Protein AF-A0A511Z929-F1 (afdb_monomer_lite)

Foldseek 3Di:
DPPQPDDDPVRVVVLVVLCVPPVSNLVQLVVQCPDPHPDSNVVSVVVVVVVVVVVVVVVVVVVVVVVVVVVVVVVVD

Secondary structure (DSSP, 8-state):
--------HHHHHHHHHHHTSHHHHHHHHHHHHH-SSTTHHHHHHHHHHHHHHHHHHHHHHHHHHHHHHHHHHHHH-

Structure (mmCIF, N/CA/C/O backbone):
data_AF-A0A511Z929-F1
#
_entry.id   AF-A0A511Z929-F1
#
loop_
_atom_site.group_PDB
_atom_site.id
_atom_site.type_symbol
_atom_site.label_atom_id
_atom_site.label_alt_id
_atom_site.label_comp_id
_atom_site.label_asym_id
_atom_site.label_entity_id
_atom_site.label_seq_id
_atom_site.pdbx_PDB_ins_code
_atom_site.Cartn_x
_atom_site.Cartn_y
_atom_site.Cartn_z
_atom_site.occupancy
_atom_site.B_iso_or_equiv
_atom_site.auth_seq_id
_atom_site.auth_comp_id
_atom_site.auth_asym_id
_atom_site.auth_atom_id
_atom_site.pdbx_PDB_model_num
ATOM 1 N N . MET A 1 1 ? 0.266 5.954 29.203 1.00 50.88 1 MET A N 1
ATOM 2 C CA . MET A 1 1 ? 0.164 4.993 28.082 1.00 50.88 1 MET A CA 1
ATOM 3 C C . MET A 1 1 ? -1.049 5.391 27.261 1.00 50.88 1 MET A C 1
ATOM 5 O O . MET A 1 1 ? -2.086 5.617 27.871 1.00 50.88 1 MET A O 1
ATOM 9 N N . LYS A 1 2 ? -0.936 5.554 25.935 1.00 56.41 2 LYS A N 1
ATOM 10 C CA . LYS A 1 2 ? -2.141 5.636 25.098 1.00 56.41 2 LYS A CA 1
ATOM 11 C C . LYS A 1 2 ? -2.826 4.274 25.197 1.00 56.41 2 LYS A C 1
ATOM 13 O O . LYS A 1 2 ? -2.193 3.261 24.922 1.00 56.41 2 LYS A O 1
ATOM 18 N N . THR A 1 3 ? -4.059 4.229 25.684 1.00 60.31 3 THR A N 1
ATOM 19 C CA . THR A 1 3 ? -4.876 3.015 25.619 1.00 60.31 3 THR A CA 1
ATOM 20 C C . THR A 1 3 ? -5.339 2.867 24.183 1.00 60.31 3 THR A C 1
ATOM 22 O O . THR A 1 3 ? -6.305 3.498 23.764 1.00 60.31 3 THR A O 1
ATOM 25 N N . GLU A 1 4 ? -4.571 2.098 23.423 1.00 65.38 4 GLU A N 1
ATOM 26 C CA . GLU A 1 4 ? -4.893 1.685 22.063 1.00 65.38 4 GLU A CA 1
ATOM 27 C C . GLU A 1 4 ? -6.248 0.970 22.087 1.00 65.38 4 GLU A C 1
ATOM 29 O O . GLU A 1 4 ? -6.437 0.010 22.841 1.00 65.38 4 GLU A O 1
ATOM 34 N N . GLN A 1 5 ? -7.215 1.445 21.301 1.00 73.81 5 GLN A N 1
ATOM 35 C CA . GLN A 1 5 ? -8.507 0.780 21.218 1.00 73.81 5 GLN A CA 1
ATOM 36 C C . GLN A 1 5 ? -8.313 -0.522 20.443 1.00 73.81 5 GLN A C 1
ATOM 38 O O . GLN A 1 5 ? -8.226 -0.528 19.218 1.00 73.81 5 GLN A O 1
ATOM 43 N N . GLN A 1 6 ? -8.226 -1.642 21.157 1.00 83.69 6 GLN A N 1
ATOM 44 C CA . GLN A 1 6 ? -8.050 -2.938 20.520 1.00 83.69 6 GLN A CA 1
ATOM 45 C C . GLN A 1 6 ? -9.270 -3.257 19.646 1.00 83.69 6 GLN A C 1
ATOM 47 O O . GLN A 1 6 ? -10.387 -3.418 20.137 1.00 83.69 6 GLN A O 1
ATOM 52 N N . MET A 1 7 ? -9.050 -3.337 18.334 1.00 90.06 7 MET A N 1
ATOM 53 C CA . MET A 1 7 ? -10.074 -3.759 17.383 1.00 90.06 7 MET A CA 1
ATOM 54 C C . MET A 1 7 ? -10.413 -5.235 17.579 1.00 90.06 7 MET A C 1
ATOM 56 O O . MET A 1 7 ? -9.524 -6.068 17.779 1.00 90.06 7 MET A O 1
ATOM 60 N N . SER A 1 8 ? -11.700 -5.565 17.472 1.00 93.38 8 SER A N 1
ATOM 61 C CA . SER A 1 8 ? -12.149 -6.954 17.494 1.00 93.38 8 SER A CA 1
ATOM 62 C C . SER A 1 8 ? -11.818 -7.660 16.172 1.00 93.38 8 SER A C 1
ATOM 64 O O . SER A 1 8 ? -11.581 -7.021 15.143 1.00 93.38 8 SER A O 1
ATOM 66 N N . LEU A 1 9 ? -11.859 -8.997 16.163 1.00 94.12 9 LEU A N 1
ATOM 67 C CA . LEU A 1 9 ? -11.687 -9.792 14.938 1.00 94.12 9 LEU A CA 1
ATOM 68 C C . LEU A 1 9 ? -12.680 -9.377 13.838 1.00 94.12 9 LEU A C 1
ATOM 70 O O . LEU A 1 9 ? -12.310 -9.283 12.671 1.00 94.12 9 LEU A O 1
ATOM 74 N N . LYS A 1 10 ? -13.932 -9.091 14.213 1.00 94.94 10 LYS A N 1
ATOM 75 C CA . LYS A 1 10 ? -14.978 -8.652 13.280 1.00 94.94 10 LYS A CA 1
ATOM 76 C C . LYS A 1 10 ? -14.590 -7.350 12.575 1.00 94.94 10 LYS A C 1
ATOM 78 O O . LYS A 1 10 ? -14.796 -7.227 11.370 1.00 94.94 10 LYS A O 1
ATOM 83 N N . ASP A 1 11 ? -14.002 -6.406 13.304 1.00 93.81 11 ASP A N 1
ATOM 84 C CA . ASP A 1 11 ? -13.593 -5.119 12.738 1.00 93.81 11 ASP A CA 1
ATOM 85 C C . ASP A 1 11 ? -12.435 -5.288 11.744 1.00 93.81 11 ASP A C 1
ATOM 87 O O . ASP A 1 11 ? -12.404 -4.629 10.701 1.00 93.81 11 ASP A O 1
ATOM 91 N N . TRP A 1 12 ? -11.512 -6.215 12.023 1.00 95.38 12 TRP A N 1
ATOM 92 C CA . TRP A 1 12 ? -10.448 -6.590 11.090 1.00 95.38 12 TRP A CA 1
ATOM 93 C C . TRP A 1 12 ? -10.981 -7.281 9.836 1.00 95.38 12 TRP A C 1
ATOM 95 O O . TRP A 1 12 ? -10.546 -6.945 8.738 1.00 95.38 12 TRP A O 1
ATOM 105 N N . ILE A 1 13 ? -11.959 -8.180 9.971 1.00 96.94 13 ILE A N 1
ATOM 106 C CA . ILE A 1 13 ? -12.600 -8.829 8.819 1.00 96.94 13 ILE A CA 1
ATOM 107 C C . ILE A 1 13 ? -13.229 -7.778 7.897 1.00 96.94 13 ILE A C 1
ATOM 109 O O . ILE A 1 13 ? -12.979 -7.795 6.695 1.00 96.94 13 ILE A O 1
ATOM 113 N N . ILE A 1 14 ? -13.987 -6.825 8.448 1.00 95.62 14 ILE A N 1
ATOM 114 C CA . ILE A 1 14 ? -14.588 -5.738 7.656 1.00 95.62 14 ILE A CA 1
ATOM 115 C C . ILE A 1 14 ? -13.500 -4.890 6.991 1.00 95.62 14 ILE A C 1
ATOM 117 O O . ILE A 1 14 ? -13.613 -4.558 5.814 1.00 95.62 14 ILE A O 1
ATOM 121 N N . THR A 1 15 ? -12.429 -4.576 7.724 1.00 95.00 15 THR A N 1
ATOM 122 C CA . THR A 1 15 ? -11.286 -3.824 7.192 1.00 95.00 15 THR A CA 1
ATOM 123 C C . THR A 1 15 ? -10.695 -4.527 5.969 1.00 95.00 15 THR A C 1
ATOM 125 O O . THR A 1 15 ? -10.567 -3.909 4.919 1.00 95.00 15 THR A O 1
ATOM 128 N N . ILE A 1 16 ? -10.417 -5.829 6.061 1.00 95.50 16 ILE A N 1
ATOM 129 C CA . ILE A 1 16 ? -9.846 -6.618 4.961 1.00 95.50 16 ILE A CA 1
ATOM 130 C C . ILE A 1 16 ? -10.820 -6.726 3.778 1.00 95.50 16 ILE A C 1
ATOM 132 O O . ILE A 1 16 ? -10.396 -6.593 2.633 1.00 95.50 16 ILE A O 1
ATOM 136 N N . ILE A 1 17 ? -12.126 -6.882 4.027 1.00 96.75 17 ILE A N 1
ATOM 137 C CA . ILE A 1 17 ? -13.146 -6.883 2.964 1.00 96.75 17 ILE A CA 1
ATOM 138 C C . ILE A 1 17 ? -13.126 -5.568 2.176 1.00 96.75 17 ILE A C 1
ATOM 140 O O . ILE A 1 17 ? -13.147 -5.585 0.946 1.00 96.75 17 ILE A O 1
ATOM 144 N N . LEU A 1 18 ? -13.043 -4.428 2.868 1.00 96.25 18 LEU A N 1
ATOM 145 C CA . LEU A 1 18 ? -12.957 -3.117 2.221 1.00 96.25 18 LEU A CA 1
ATOM 146 C C . LEU A 1 18 ? -11.663 -2.953 1.416 1.00 96.25 18 LEU A C 1
ATOM 148 O O . LEU A 1 18 ? -11.680 -2.291 0.379 1.00 96.25 18 LEU A O 1
ATOM 152 N N . LEU A 1 19 ? -10.563 -3.578 1.852 1.00 95.56 19 LEU A N 1
ATOM 153 C CA . LEU A 1 19 ? -9.285 -3.543 1.136 1.00 95.56 19 LEU A CA 1
ATOM 154 C C . LEU A 1 19 ? -9.306 -4.299 -0.200 1.00 95.56 19 LEU A C 1
ATOM 156 O O . LEU A 1 19 ? -8.532 -3.954 -1.088 1.00 95.56 19 LEU A O 1
ATOM 160 N N . PHE A 1 20 ? -10.205 -5.270 -0.391 1.00 96.12 20 PHE A N 1
ATOM 161 C CA . PHE A 1 20 ? -10.354 -5.950 -1.685 1.00 96.12 20 PHE A CA 1
ATOM 162 C C . PHE A 1 20 ? -11.011 -5.080 -2.763 1.00 96.12 20 PHE A C 1
ATOM 164 O O . PHE A 1 20 ? -10.893 -5.373 -3.952 1.00 96.12 20 PHE A O 1
ATOM 171 N N . LEU A 1 21 ? -11.702 -4.007 -2.375 1.00 95.81 21 LEU A N 1
ATOM 172 C CA . LEU A 1 21 ? -12.347 -3.091 -3.308 1.00 95.81 21 LEU A CA 1
ATOM 173 C C . LEU A 1 21 ? -11.354 -1.987 -3.712 1.00 95.81 21 LEU A C 1
ATOM 175 O O . LEU A 1 21 ? -10.954 -1.200 -2.861 1.00 95.81 21 LEU A O 1
ATOM 179 N N . PRO A 1 22 ? -10.973 -1.835 -4.990 1.00 86.56 22 PRO A N 1
ATOM 180 C CA . PRO A 1 22 ? -9.839 -0.989 -5.379 1.00 86.56 22 PRO A CA 1
ATOM 181 C C . PRO A 1 22 ? -10.025 0.499 -5.046 1.00 86.56 22 PRO A C 1
ATOM 183 O O . PRO A 1 22 ? -9.122 1.131 -4.513 1.00 86.56 22 PRO A O 1
ATOM 186 N N . ILE A 1 23 ? -11.206 1.066 -5.305 1.00 95.06 23 ILE A N 1
ATOM 187 C CA . ILE A 1 23 ? -11.467 2.488 -5.021 1.00 95.06 23 ILE A CA 1
ATOM 188 C C . ILE A 1 23 ? -11.760 2.698 -3.532 1.00 95.06 23 ILE A C 1
ATOM 190 O O . ILE A 1 23 ? -11.222 3.608 -2.904 1.00 95.06 23 ILE A O 1
ATOM 194 N N . VAL A 1 24 ? -12.604 1.838 -2.955 1.00 96.38 24 VAL A N 1
ATOM 195 C CA . VAL A 1 24 ? -13.021 1.954 -1.551 1.00 96.38 24 VAL A CA 1
ATOM 196 C C . VAL A 1 24 ? -11.829 1.747 -0.618 1.00 96.38 24 VAL A C 1
ATOM 198 O O . VAL A 1 24 ? -11.684 2.503 0.335 1.00 96.38 24 VAL A O 1
ATOM 201 N N . SER A 1 25 ? -10.942 0.795 -0.918 1.00 95.94 25 SER A N 1
ATOM 202 C CA . SER A 1 25 ? -9.712 0.550 -0.159 1.00 95.94 25 SER A CA 1
ATOM 203 C C . SER A 1 25 ? -8.863 1.809 -0.031 1.00 95.94 25 SER A C 1
ATOM 205 O O . SER A 1 25 ? -8.531 2.195 1.086 1.00 95.94 25 SER A O 1
ATOM 207 N N . LEU A 1 26 ? -8.577 2.496 -1.141 1.00 95.31 26 LEU A N 1
ATOM 208 C CA . LEU A 1 26 ? -7.755 3.703 -1.142 1.00 95.31 26 LEU A CA 1
ATOM 209 C C . LEU A 1 26 ? -8.395 4.816 -0.302 1.00 95.31 26 LEU A C 1
ATOM 211 O O . LEU A 1 26 ? -7.733 5.410 0.546 1.00 95.31 26 LEU A O 1
ATOM 215 N N . VAL A 1 27 ? -9.693 5.066 -0.500 1.00 96.88 27 VAL A N 1
ATOM 216 C CA . VAL A 1 27 ? -10.429 6.099 0.244 1.00 96.88 27 VAL A CA 1
ATOM 217 C C . VAL A 1 27 ? -10.444 5.785 1.741 1.00 96.88 27 VAL A C 1
ATOM 219 O O . VAL A 1 27 ? -10.110 6.648 2.552 1.00 96.88 27 VAL A O 1
ATOM 222 N N . MET A 1 28 ? -10.774 4.547 2.118 1.00 97.06 28 MET A N 1
ATOM 223 C CA . MET A 1 28 ? -10.821 4.129 3.521 1.00 97.06 28 MET A CA 1
ATOM 224 C C . MET A 1 28 ? -9.438 4.194 4.177 1.00 97.06 28 MET A C 1
ATOM 226 O O . MET A 1 28 ? -9.329 4.681 5.299 1.00 97.06 28 MET A O 1
ATOM 230 N N . LEU A 1 29 ? -8.379 3.780 3.475 1.00 96.88 29 LEU A N 1
ATOM 231 C CA . LEU A 1 29 ? -6.998 3.886 3.951 1.00 96.88 29 LEU A CA 1
ATOM 232 C C . LEU A 1 29 ? -6.588 5.338 4.204 1.00 96.88 29 LEU A C 1
ATOM 234 O O . LEU A 1 29 ? -5.956 5.614 5.219 1.00 96.88 29 LEU A O 1
ATOM 238 N N . ILE A 1 30 ? -6.958 6.273 3.325 1.00 96.44 30 ILE A N 1
ATOM 239 C CA . ILE A 1 30 ? -6.671 7.701 3.530 1.00 96.44 30 ILE A CA 1
ATOM 240 C C . ILE A 1 30 ? -7.422 8.222 4.757 1.00 96.44 30 ILE A C 1
ATOM 242 O O . ILE A 1 30 ? -6.810 8.846 5.623 1.00 96.44 30 ILE A O 1
ATOM 246 N N . ILE A 1 31 ? -8.723 7.925 4.866 1.00 96.31 31 ILE A N 1
ATOM 247 C CA . ILE A 1 31 ? -9.541 8.326 6.020 1.00 96.31 31 ILE A CA 1
ATOM 248 C C . ILE A 1 31 ? -8.897 7.815 7.313 1.00 96.31 31 ILE A C 1
ATOM 250 O O . ILE A 1 31 ? -8.594 8.603 8.210 1.00 96.31 31 ILE A O 1
ATOM 254 N N . TRP A 1 32 ? -8.599 6.517 7.387 1.00 95.88 32 TRP A N 1
ATOM 255 C CA . TRP A 1 32 ? -7.993 5.903 8.566 1.00 95.88 32 TRP A CA 1
ATOM 256 C C . TRP A 1 32 ? -6.584 6.429 8.852 1.00 95.88 32 TRP A C 1
ATOM 258 O O . TRP A 1 32 ? -6.263 6.665 10.012 1.00 95.88 32 TRP A O 1
ATOM 268 N N . ALA A 1 33 ? -5.760 6.701 7.836 1.00 95.88 33 ALA A N 1
ATOM 269 C CA . ALA A 1 33 ? -4.423 7.279 8.009 1.00 95.88 33 ALA A CA 1
ATOM 270 C C . ALA A 1 33 ? -4.440 8.705 8.594 1.00 95.88 33 ALA A C 1
ATOM 272 O O . ALA A 1 33 ? -3.429 9.157 9.144 1.00 95.88 33 ALA A O 1
ATOM 273 N N . THR A 1 34 ? -5.577 9.401 8.518 1.00 94.69 34 THR A N 1
ATOM 274 C CA . THR A 1 34 ? -5.784 10.722 9.141 1.00 94.69 34 THR A CA 1
ATOM 275 C C . THR A 1 34 ? -6.502 10.672 10.491 1.00 94.69 34 THR A C 1
ATOM 277 O O . THR A 1 34 ? -6.574 11.688 11.181 1.00 94.69 34 THR A O 1
ATOM 280 N N . ASP A 1 35 ? -6.997 9.502 10.896 1.00 89.75 35 ASP A N 1
ATOM 281 C CA . ASP A 1 35 ? -7.682 9.322 12.176 1.00 89.75 35 ASP A CA 1
ATOM 282 C C . ASP A 1 35 ? -6.721 9.516 13.371 1.00 89.75 35 ASP A C 1
ATOM 284 O O . ASP A 1 35 ? -5.507 9.389 13.248 1.00 89.75 35 ASP A O 1
ATOM 288 N N . LYS A 1 36 ? -7.233 9.828 14.560 1.00 86.38 36 LYS A N 1
ATOM 289 C CA . LYS A 1 36 ? -6.430 9.912 15.794 1.00 86.38 36 LYS A CA 1
ATOM 290 C C . LYS A 1 36 ? -6.431 8.606 16.590 1.00 86.38 36 LYS A C 1
ATOM 292 O O . LYS A 1 36 ? -5.725 8.523 17.596 1.00 86.38 36 LYS A O 1
ATOM 297 N N . GLN A 1 37 ? -7.233 7.627 16.168 1.00 85.75 37 GLN A N 1
ATOM 298 C CA . GLN A 1 37 ? -7.404 6.344 16.841 1.00 85.75 37 GLN A CA 1
ATOM 299 C C . GLN A 1 37 ? -6.580 5.241 16.177 1.00 85.75 37 GLN A C 1
ATOM 301 O O . GLN A 1 37 ? -6.759 4.878 15.012 1.00 85.75 37 GLN A O 1
ATOM 306 N N . ASP A 1 38 ? -5.688 4.675 16.971 1.00 89.69 38 ASP A N 1
ATOM 307 C CA . ASP A 1 38 ? -4.995 3.445 16.644 1.00 89.69 38 ASP A CA 1
ATOM 308 C C . ASP A 1 38 ? -5.858 2.221 17.020 1.00 89.69 38 ASP A C 1
ATOM 310 O O . ASP A 1 38 ? -6.733 2.335 17.888 1.00 89.69 38 ASP A O 1
ATOM 314 N N . PRO A 1 39 ? -5.680 1.056 16.354 1.00 92.69 39 PRO A N 1
ATOM 315 C CA . PRO A 1 39 ? -4.563 0.674 15.470 1.00 92.69 39 PRO A CA 1
ATOM 316 C C . PRO A 1 39 ? -4.758 0.967 13.973 1.00 92.69 39 PRO A C 1
ATOM 318 O O . PRO A 1 39 ? -3.824 0.796 13.185 1.00 92.69 39 PRO A O 1
ATOM 321 N N . ARG A 1 40 ? -5.956 1.386 13.543 1.00 91.88 40 ARG A N 1
ATOM 322 C CA . ARG A 1 40 ? -6.274 1.565 12.113 1.00 91.88 40 ARG A CA 1
ATOM 323 C C . ARG A 1 40 ? -5.469 2.687 11.461 1.00 91.88 40 ARG A C 1
ATOM 325 O O . ARG A 1 40 ? -5.137 2.578 10.278 1.00 91.88 40 ARG A O 1
ATOM 332 N N . ASN A 1 41 ? -5.112 3.714 12.230 1.00 94.62 41 ASN A N 1
ATOM 333 C CA . ASN A 1 41 ? -4.263 4.793 11.752 1.00 94.62 41 ASN A CA 1
ATOM 334 C C . ASN A 1 41 ? -2.873 4.299 11.332 1.00 94.62 41 ASN A C 1
ATOM 336 O O . ASN A 1 41 ? -2.495 4.442 10.165 1.00 94.62 41 ASN A O 1
ATOM 340 N N . ASN A 1 42 ? -2.144 3.663 1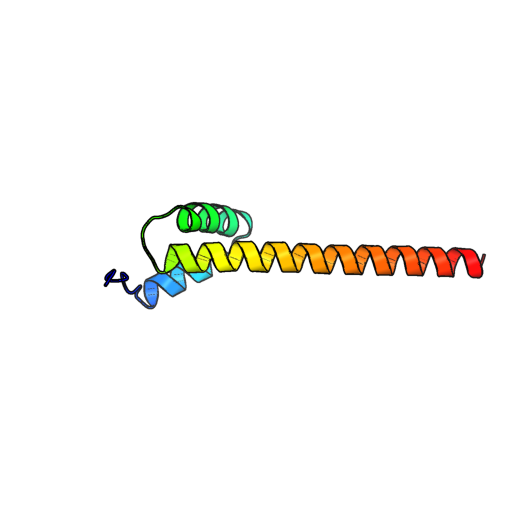2.252 1.00 94.75 42 ASN A N 1
ATOM 341 C CA . ASN A 1 42 ? -0.811 3.138 11.964 1.00 94.75 42 ASN A CA 1
ATOM 342 C C . ASN A 1 42 ? -0.828 2.055 10.876 1.00 94.75 42 ASN A C 1
ATOM 344 O O . ASN A 1 42 ? 0.029 2.078 9.990 1.00 94.75 42 ASN A O 1
ATOM 348 N N . PHE A 1 43 ? -1.827 1.162 10.880 1.00 95.19 43 PHE A N 1
ATOM 349 C CA . PHE A 1 43 ? -2.001 0.170 9.813 1.00 95.19 43 PHE A CA 1
ATOM 350 C C . PHE A 1 43 ? -2.125 0.834 8.436 1.00 95.19 43 PHE A C 1
ATOM 352 O O . PHE A 1 43 ? -1.425 0.459 7.496 1.00 95.19 43 PHE A O 1
ATOM 359 N N . SER A 1 44 ? -2.978 1.852 8.322 1.00 96.69 44 SER A N 1
ATOM 360 C CA . SER A 1 44 ? -3.261 2.483 7.033 1.00 96.69 44 SER A CA 1
ATOM 361 C C . SER A 1 44 ? -2.071 3.284 6.513 1.00 96.69 44 SER A C 1
ATOM 363 O O . SER A 1 44 ? -1.759 3.219 5.326 1.00 96.69 44 SER A O 1
ATOM 365 N N . LYS A 1 45 ? -1.343 3.971 7.403 1.00 96.56 45 LYS A N 1
ATOM 366 C CA . LYS A 1 45 ? -0.078 4.637 7.056 1.00 96.56 45 LYS A CA 1
ATOM 367 C C . LYS A 1 45 ? 0.958 3.645 6.535 1.00 96.56 45 LYS A C 1
ATOM 369 O O . LYS A 1 45 ? 1.541 3.878 5.479 1.00 96.56 45 LYS A O 1
ATOM 374 N N . ALA A 1 46 ? 1.165 2.535 7.245 1.00 97.38 46 ALA A N 1
ATOM 375 C CA . ALA A 1 46 ? 2.104 1.501 6.823 1.00 97.38 46 ALA A CA 1
ATOM 376 C C . ALA A 1 46 ? 1.707 0.909 5.463 1.00 97.38 46 ALA A C 1
ATOM 378 O O . ALA A 1 46 ? 2.544 0.823 4.567 1.00 97.38 46 ALA A O 1
ATOM 379 N N . TYR A 1 47 ? 0.425 0.579 5.278 1.00 96.50 47 TYR A N 1
ATOM 380 C CA . TYR A 1 47 ? -0.086 0.042 4.019 1.00 96.50 47 TYR A CA 1
ATOM 381 C C . TYR A 1 47 ? 0.139 1.010 2.850 1.00 96.50 47 TYR A C 1
ATOM 383 O O . TYR A 1 47 ? 0.640 0.603 1.802 1.00 96.50 47 TYR A O 1
ATOM 391 N N . LEU A 1 48 ? -0.178 2.298 3.016 1.00 96.50 48 LEU A N 1
ATOM 392 C CA . LEU A 1 48 ? 0.020 3.317 1.978 1.00 96.50 48 LEU A CA 1
ATOM 393 C C . LEU A 1 48 ? 1.502 3.502 1.621 1.00 96.50 48 LEU A C 1
ATOM 395 O O . LEU A 1 48 ? 1.843 3.544 0.443 1.00 96.50 48 LEU A O 1
ATOM 399 N N . ILE A 1 49 ? 2.395 3.559 2.613 1.00 97.69 49 ILE A N 1
ATOM 400 C CA . ILE A 1 49 ? 3.838 3.719 2.373 1.00 97.69 49 ILE A CA 1
ATOM 401 C C . ILE A 1 49 ? 4.409 2.494 1.651 1.00 97.69 49 ILE A C 1
ATOM 403 O O . ILE A 1 49 ? 5.107 2.636 0.646 1.00 97.69 49 ILE A O 1
ATOM 407 N N . VAL A 1 50 ? 4.097 1.288 2.134 1.00 97.38 50 VAL A N 1
ATOM 408 C CA . VAL A 1 50 ? 4.601 0.039 1.544 1.00 97.38 50 VAL A CA 1
ATOM 409 C C . VAL A 1 50 ? 4.053 -0.159 0.133 1.00 97.38 50 VAL A C 1
ATOM 411 O O . VAL A 1 50 ? 4.816 -0.495 -0.770 1.00 97.38 50 VAL A O 1
ATOM 414 N N . SER A 1 51 ? 2.759 0.089 -0.087 1.00 95.19 51 SER A N 1
ATOM 415 C CA . SER A 1 51 ? 2.150 -0.032 -1.418 1.00 95.19 51 SER A CA 1
ATOM 416 C C . SER A 1 51 ? 2.724 0.983 -2.408 1.00 95.19 51 SER A C 1
ATOM 418 O O . SER A 1 51 ? 3.077 0.599 -3.521 1.00 95.19 51 SER A O 1
ATOM 420 N N . ALA A 1 52 ? 2.918 2.243 -2.004 1.00 95.94 52 ALA A N 1
ATOM 421 C CA . ALA A 1 52 ? 3.560 3.252 -2.846 1.00 95.94 52 ALA A CA 1
ATOM 422 C C . ALA A 1 52 ? 5.005 2.864 -3.205 1.00 95.94 52 ALA A C 1
ATOM 424 O O . ALA A 1 52 ? 5.406 2.962 -4.366 1.00 95.94 52 ALA A O 1
ATOM 425 N N . GLY A 1 53 ? 5.771 2.362 -2.230 1.00 97.81 53 GLY A N 1
ATOM 426 C CA . GLY A 1 53 ? 7.127 1.862 -2.456 1.00 97.81 53 GLY A CA 1
ATOM 427 C C . GLY A 1 53 ? 7.163 0.663 -3.408 1.00 97.81 53 GLY A C 1
ATOM 428 O O . GLY A 1 53 ? 7.971 0.632 -4.334 1.00 97.81 53 GLY A O 1
ATOM 429 N N . MET A 1 54 ? 6.251 -0.296 -3.237 1.00 97.69 54 MET A N 1
ATOM 430 C CA . MET A 1 54 ? 6.138 -1.462 -4.117 1.00 97.69 54 MET A CA 1
ATOM 431 C C . MET A 1 54 ? 5.792 -1.055 -5.554 1.00 97.69 54 MET A C 1
ATOM 433 O O . MET A 1 54 ? 6.421 -1.547 -6.490 1.00 97.69 54 MET A O 1
ATOM 437 N N . ILE A 1 55 ? 4.855 -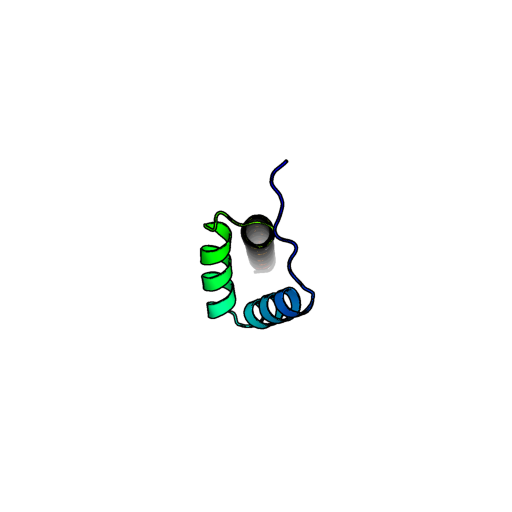0.119 -5.735 1.00 96.62 55 ILE A N 1
ATOM 438 C CA . ILE A 1 55 ? 4.513 0.432 -7.053 1.00 96.62 55 ILE A CA 1
ATOM 439 C C . ILE A 1 55 ? 5.753 1.062 -7.700 1.00 96.62 55 ILE A C 1
ATOM 441 O O . ILE A 1 55 ? 6.061 0.746 -8.848 1.00 96.62 55 ILE A O 1
ATOM 445 N N . ALA A 1 56 ? 6.507 1.888 -6.969 1.00 97.62 56 ALA A N 1
ATOM 446 C CA . ALA A 1 56 ? 7.715 2.528 -7.490 1.00 97.62 56 ALA A CA 1
ATOM 447 C C . ALA A 1 56 ? 8.779 1.511 -7.945 1.00 97.62 56 ALA A C 1
ATOM 449 O O . ALA A 1 56 ? 9.351 1.658 -9.026 1.00 97.62 56 ALA A O 1
ATOM 450 N N . VAL A 1 57 ? 9.010 0.452 -7.162 1.00 98.25 57 VAL A N 1
ATOM 451 C CA . VAL A 1 57 ? 9.950 -0.626 -7.518 1.00 98.25 57 VAL A CA 1
ATOM 452 C C . VAL A 1 57 ? 9.492 -1.372 -8.772 1.00 98.25 57 VAL A C 1
ATOM 454 O O . VAL A 1 57 ? 10.296 -1.610 -9.670 1.00 98.25 57 VAL A O 1
ATOM 457 N N . ILE A 1 58 ? 8.202 -1.704 -8.869 1.00 98.19 58 ILE A N 1
ATOM 458 C CA . ILE A 1 58 ? 7.634 -2.379 -10.042 1.00 98.19 58 ILE A CA 1
ATOM 459 C C . ILE A 1 58 ? 7.800 -1.513 -11.299 1.00 98.19 58 ILE A C 1
ATOM 461 O O . ILE A 1 58 ? 8.253 -2.009 -12.330 1.00 98.19 58 ILE A O 1
ATOM 465 N N . PHE A 1 59 ? 7.497 -0.214 -11.214 1.00 98.00 59 PHE A N 1
ATOM 466 C CA . PHE A 1 59 ? 7.708 0.722 -12.322 1.00 98.00 59 PHE A CA 1
ATOM 467 C C . PHE A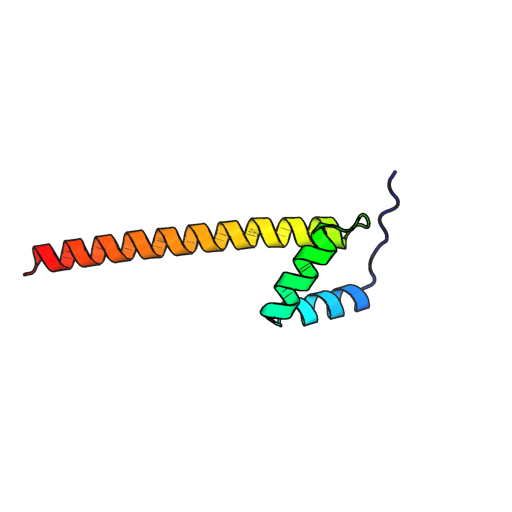 1 59 ? 9.175 0.790 -12.752 1.00 98.00 59 PHE A C 1
ATOM 469 O O . PHE A 1 59 ? 9.459 0.753 -13.949 1.00 98.00 59 PHE A O 1
ATOM 476 N N . LEU A 1 60 ? 10.108 0.841 -11.797 1.00 98.31 60 LEU A N 1
ATOM 477 C CA . LEU A 1 60 ? 11.539 0.848 -12.096 1.00 98.31 60 LEU A CA 1
ATOM 478 C C . LEU A 1 60 ? 11.961 -0.418 -12.852 1.00 98.31 60 LEU A C 1
ATOM 480 O O . LEU A 1 60 ? 12.659 -0.322 -13.859 1.00 98.31 60 LEU A O 1
ATOM 484 N N . ILE A 1 61 ? 11.503 -1.591 -12.409 1.00 98.44 61 ILE A N 1
ATOM 485 C CA . ILE A 1 61 ? 11.786 -2.864 -13.084 1.00 98.44 61 ILE A CA 1
ATOM 486 C C . ILE A 1 61 ? 11.254 -2.840 -14.521 1.00 98.44 61 ILE A C 1
ATOM 488 O O . ILE A 1 61 ? 11.991 -3.191 -15.441 1.00 98.44 61 ILE A O 1
ATOM 492 N N . TYR A 1 62 ? 10.018 -2.381 -14.744 1.00 98.00 62 TYR A N 1
ATOM 493 C CA . TYR A 1 62 ? 9.457 -2.284 -16.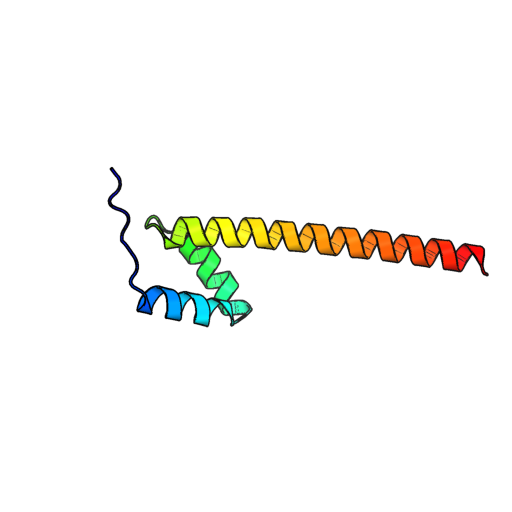095 1.00 98.00 62 TYR A CA 1
ATOM 494 C C . TYR A 1 62 ? 10.259 -1.355 -17.008 1.00 98.00 62 TYR A C 1
ATOM 496 O O . TYR A 1 62 ? 10.503 -1.708 -18.161 1.00 98.00 62 TYR A O 1
ATOM 504 N N . ILE A 1 63 ? 10.709 -0.203 -16.504 1.00 98.12 63 ILE A N 1
ATOM 505 C CA . ILE A 1 63 ? 11.550 0.728 -17.269 1.00 98.12 63 ILE A CA 1
ATOM 506 C C . ILE A 1 63 ? 12.878 0.065 -17.649 1.00 98.12 63 ILE A C 1
ATOM 508 O O . ILE A 1 63 ? 13.289 0.137 -18.806 1.00 98.12 63 ILE A O 1
ATOM 512 N N . LEU A 1 64 ? 13.534 -0.615 -16.704 1.00 98.25 64 LEU A N 1
ATOM 513 C CA . LEU A 1 64 ? 14.800 -1.306 -16.960 1.00 98.25 64 LEU A CA 1
ATOM 514 C C . LEU A 1 64 ? 14.641 -2.417 -18.004 1.00 98.25 64 LEU A C 1
ATOM 516 O O . LEU A 1 64 ? 15.447 -2.505 -18.929 1.00 98.25 64 LEU A O 1
ATOM 520 N N . VAL A 1 65 ? 13.583 -3.225 -17.895 1.00 98.12 65 VAL A N 1
ATOM 521 C CA . VAL A 1 65 ? 13.264 -4.273 -18.877 1.00 98.12 65 VA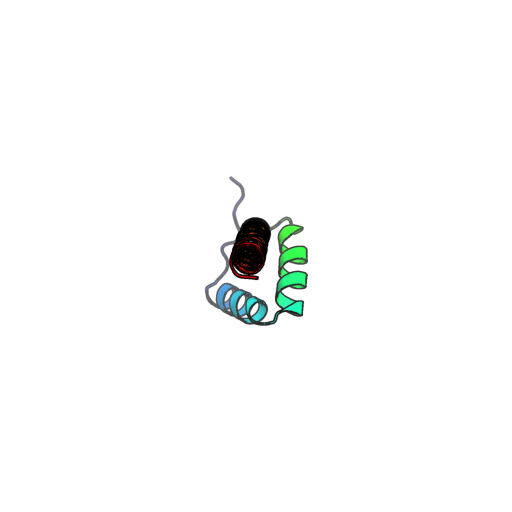L A CA 1
ATOM 522 C C . VAL A 1 65 ? 12.982 -3.663 -20.249 1.00 98.12 65 VAL A C 1
ATOM 524 O O . VAL A 1 65 ? 13.496 -4.152 -21.251 1.00 98.12 65 VAL A O 1
ATOM 527 N N . PHE A 1 66 ? 12.213 -2.576 -20.314 1.00 97.94 66 PHE A N 1
ATOM 528 C CA . PHE A 1 66 ? 11.904 -1.897 -21.570 1.00 97.94 66 PHE A CA 1
ATOM 529 C C . PHE A 1 66 ? 13.164 -1.363 -22.266 1.00 97.94 66 PHE A C 1
ATOM 531 O O . PHE A 1 66 ? 13.367 -1.625 -23.450 1.00 97.94 66 PHE A O 1
ATOM 538 N N . ILE A 1 67 ? 14.049 -0.681 -21.529 1.00 97.88 67 ILE A N 1
ATOM 539 C CA . ILE A 1 67 ? 15.332 -0.185 -22.055 1.00 97.88 67 ILE A CA 1
ATOM 540 C C . ILE A 1 67 ? 16.201 -1.346 -22.549 1.00 97.88 67 ILE A C 1
ATOM 542 O O . ILE A 1 67 ? 16.783 -1.266 -23.629 1.00 97.88 67 ILE A O 1
ATOM 546 N N . PHE A 1 68 ? 16.269 -2.436 -21.785 1.00 97.44 68 PHE A N 1
ATOM 547 C CA . PHE A 1 68 ? 17.029 -3.624 -22.162 1.00 97.44 68 PHE A CA 1
ATOM 548 C C . PHE A 1 68 ? 16.517 -4.253 -23.465 1.00 97.44 68 PHE A C 1
ATOM 550 O O . PHE A 1 68 ? 17.31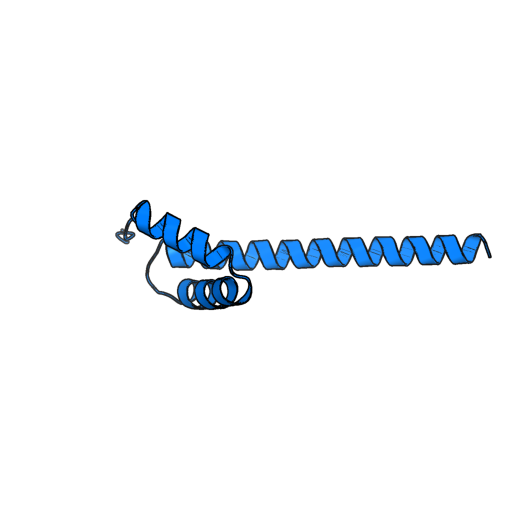1 -4.575 -24.348 1.00 97.44 68 PHE A O 1
ATOM 557 N N . LEU A 1 69 ? 15.196 -4.374 -23.626 1.00 97.69 69 LEU A N 1
ATOM 558 C CA . LEU A 1 69 ? 14.588 -4.891 -24.854 1.00 97.69 69 LEU A CA 1
ATOM 559 C C . LEU A 1 69 ? 14.844 -3.975 -26.058 1.00 97.69 69 LEU A C 1
ATOM 561 O O . LEU A 1 69 ? 15.152 -4.478 -27.136 1.00 97.69 69 LEU A O 1
ATOM 565 N N . LEU A 1 70 ? 14.772 -2.650 -25.883 1.00 97.12 70 LEU A N 1
ATOM 566 C CA . LEU A 1 70 ? 15.126 -1.695 -26.940 1.00 97.12 70 LEU A CA 1
ATOM 567 C C . LEU A 1 70 ? 16.594 -1.823 -27.356 1.00 97.12 70 LEU A C 1
ATOM 569 O O . LEU A 1 70 ? 16.896 -1.817 -28.548 1.00 97.12 70 LEU A O 1
ATOM 573 N N . PHE A 1 71 ? 17.497 -1.969 -26.384 1.00 97.12 71 PHE A N 1
ATOM 574 C CA . PHE A 1 71 ? 18.921 -2.160 -26.647 1.00 97.12 71 PHE A CA 1
ATOM 575 C C . PHE A 1 71 ? 19.183 -3.443 -27.447 1.00 97.12 71 PHE A C 1
ATOM 577 O O . PHE A 1 71 ? 19.905 -3.409 -28.441 1.00 97.12 71 PHE A O 1
ATOM 584 N N . ILE A 1 72 ? 18.551 -4.559 -27.067 1.00 97.56 72 ILE A N 1
ATOM 585 C CA . ILE A 1 72 ? 18.633 -5.810 -27.835 1.00 97.56 72 ILE A CA 1
ATOM 586 C C . ILE A 1 72 ? 18.071 -5.621 -29.245 1.00 97.56 72 ILE A C 1
ATOM 588 O O . ILE A 1 72 ? 18.708 -6.038 -30.208 1.00 97.56 72 ILE A O 1
ATOM 592 N N . GLY A 1 73 ? 16.904 -4.987 -29.381 1.00 96.06 73 GLY A N 1
ATOM 593 C CA . GLY A 1 73 ? 16.283 -4.742 -30.683 1.00 96.06 73 GLY A CA 1
ATOM 594 C C . GLY A 1 73 ? 17.188 -3.947 -31.626 1.00 96.06 73 GLY A C 1
ATOM 595 O O . GLY A 1 73 ? 17.306 -4.301 -32.796 1.00 96.06 73 GLY A O 1
ATOM 596 N N . PHE A 1 74 ? 17.883 -2.932 -31.104 1.00 96.06 74 PHE A N 1
ATOM 597 C CA . PHE A 1 74 ? 18.873 -2.163 -31.858 1.00 96.06 74 PHE A CA 1
ATOM 598 C C . PHE A 1 74 ? 20.096 -2.996 -32.271 1.00 96.06 74 PHE A C 1
ATOM 600 O O . PHE A 1 74 ? 20.626 -2.790 -33.351 1.00 96.06 74 PHE A O 1
ATOM 607 N N . MET A 1 75 ? 20.549 -3.935 -31.436 1.00 95.31 75 MET A N 1
ATOM 608 C CA . MET A 1 75 ? 21.722 -4.770 -31.739 1.00 95.31 75 MET A CA 1
ATOM 609 C C . MET A 1 75 ? 21.464 -5.839 -32.811 1.00 95.31 75 MET A C 1
ATOM 611 O O . MET A 1 75 ? 22.412 -6.336 -33.413 1.00 95.31 75 MET A O 1
ATOM 615 N N . VAL A 1 76 ? 20.205 -6.248 -32.990 1.00 92.56 76 VAL A N 1
ATOM 616 C CA . VAL A 1 76 ? 19.809 -7.345 -33.893 1.00 92.56 76 VAL A CA 1
ATOM 617 C C . VAL A 1 76 ? 19.251 -6.833 -35.231 1.00 92.56 76 VAL A C 1
ATOM 619 O O . VAL A 1 76 ? 19.154 -7.615 -36.177 1.00 92.56 76 VAL A O 1
ATOM 622 N N . SER A 1 77 ? 18.891 -5.548 -35.314 1.00 83.19 77 SER A N 1
ATOM 623 C CA . SER A 1 77 ? 18.422 -4.884 -36.545 1.00 83.19 77 SER A CA 1
ATOM 624 C C . SER A 1 77 ? 19.586 -4.313 -37.348 1.00 83.19 77 SER A C 1
ATOM 626 O O . SER A 1 77 ? 19.510 -4.372 -38.594 1.00 83.19 77 SER A O 1
#

Organism: NCBI:txid582850

Radius of gyration: 19.49 Å; chains: 1; bounding box: 37×20×65 Å

Sequence (77 aa):
MKTEQQMSLKDWIITIILLFLPIVSLVMLIIWATDKQDPRNNFSKAYLIVSAGMIAVIFLIYILVFIFLLFIGFMVS

pLDDT: mean 93.05, std 9.19, range [50.88, 98.44]